Protein AF-A0A8J4W999-F1 (afdb_monomer_lite)

InterPro domains:
  IPR012479 SAP30-binding protein [PF07818] (8-101)
  IPR012479 SAP30-binding protein [PTHR13464] (14-100)

Foldseek 3Di:
DCPPQLDPDPPPDDPDDVVVVVVVVVVVVVCVVVVDDPVVVQCVDPLSVPPCNVVVVCVVVVPDPQDDSDDVVVPPSPPDDPCPDPVNVVVVVVVVVVVVD

pLDDT: mean 84.22, std 10.52, range [52.94, 95.19]

Sequence (101 aa):
MLQNAGIPTAVASLETDNEIQERIARFLRVQRERGQDFQTTLQDKKEVRNPYILEKVVDYFHIDELQSNFSQNVFDPHGLPLHEYSDALALEQKKLEDKQQ

Structure (mmCIF, N/CA/C/O backbone):
data_AF-A0A8J4W999-F1
#
_entry.id   AF-A0A8J4W999-F1
#
loop_
_atom_site.group_PDB
_atom_site.id
_atom_site.type_symbol
_atom_site.label_atom_id
_atom_site.label_alt_id
_atom_site.label_comp_id
_atom_site.label_asym_id
_atom_site.label_entity_id
_atom_site.label_seq_id
_atom_site.pdbx_PDB_ins_code
_atom_site.Cartn_x
_atom_site.Cartn_y
_atom_site.Cartn_z
_atom_site.occupancy
_atom_site.B_iso_or_equiv
_atom_site.auth_seq_id
_atom_site.auth_comp_id
_atom_site.auth_asym_id
_atom_site.auth_atom_id
_atom_site.pdbx_PDB_model_num
ATOM 1 N N . MET A 1 1 ? 13.125 7.218 20.843 1.00 52.94 1 MET A N 1
ATOM 2 C CA . MET A 1 1 ? 13.394 6.172 19.831 1.00 52.94 1 MET A CA 1
ATOM 3 C C . MET A 1 1 ? 12.682 6.413 18.490 1.00 52.94 1 MET A C 1
ATOM 5 O O . MET A 1 1 ? 13.227 5.984 17.491 1.00 52.94 1 MET A O 1
ATOM 9 N N . LEU A 1 2 ? 11.537 7.116 18.406 1.00 59.12 2 LEU A N 1
ATOM 10 C CA . LEU A 1 2 ? 10.802 7.305 17.130 1.00 59.12 2 LEU A CA 1
ATOM 11 C C . LEU A 1 2 ? 11.198 8.538 16.286 1.00 59.12 2 LEU A C 1
ATOM 13 O O . LEU A 1 2 ? 10.738 8.669 15.160 1.00 59.12 2 LEU A O 1
ATOM 17 N N . GLN A 1 3 ? 12.049 9.435 16.793 1.00 58.94 3 GLN A N 1
ATOM 18 C CA . GLN A 1 3 ? 12.352 10.725 16.143 1.00 58.94 3 GLN A CA 1
ATOM 19 C C . GLN A 1 3 ? 13.099 10.603 14.799 1.00 58.94 3 GLN A C 1
ATOM 21 O O . GLN A 1 3 ? 13.058 11.533 14.006 1.00 58.94 3 GLN A O 1
ATOM 26 N N . ASN A 1 4 ? 13.720 9.450 14.517 1.00 60.50 4 ASN A N 1
ATOM 27 C CA . ASN A 1 4 ? 14.494 9.211 13.292 1.00 60.50 4 ASN A CA 1
ATOM 28 C C . ASN A 1 4 ? 13.830 8.181 12.359 1.00 60.50 4 ASN A C 1
ATOM 30 O O . ASN A 1 4 ? 14.455 7.722 11.411 1.00 60.50 4 ASN A O 1
ATOM 34 N N . ALA A 1 5 ? 12.580 7.786 12.625 1.00 68.06 5 ALA A N 1
ATOM 35 C CA . ALA A 1 5 ? 11.891 6.736 11.868 1.00 68.06 5 ALA A CA 1
ATOM 36 C C . ALA A 1 5 ? 11.335 7.211 10.507 1.00 68.06 5 ALA A C 1
ATOM 38 O O . ALA A 1 5 ? 10.548 6.501 9.888 1.00 68.06 5 ALA A O 1
ATOM 39 N N . GLY A 1 6 ? 11.670 8.433 10.072 1.00 63.91 6 GLY A N 1
ATOM 40 C CA . GLY A 1 6 ? 11.125 9.037 8.852 1.00 63.91 6 GLY A CA 1
ATOM 41 C C . GLY A 1 6 ? 9.625 9.347 8.922 1.00 63.91 6 GLY A C 1
ATOM 42 O O . GLY A 1 6 ? 9.047 9.753 7.926 1.00 63.91 6 GLY A O 1
ATOM 43 N N . ILE A 1 7 ? 8.980 9.173 10.081 1.00 69.94 7 ILE A N 1
ATOM 44 C CA . ILE A 1 7 ? 7.581 9.555 10.281 1.00 69.94 7 ILE A CA 1
ATOM 45 C C . ILE A 1 7 ? 7.547 11.081 10.445 1.00 69.94 7 ILE A C 1
ATOM 47 O O . ILE A 1 7 ? 8.169 11.585 11.386 1.00 69.94 7 ILE A O 1
ATOM 51 N N . PRO A 1 8 ? 6.855 11.831 9.568 1.00 67.25 8 PRO A N 1
ATOM 52 C CA . PRO A 1 8 ? 6.750 13.274 9.723 1.00 67.25 8 PRO A CA 1
ATOM 53 C C . PRO A 1 8 ? 6.085 13.603 1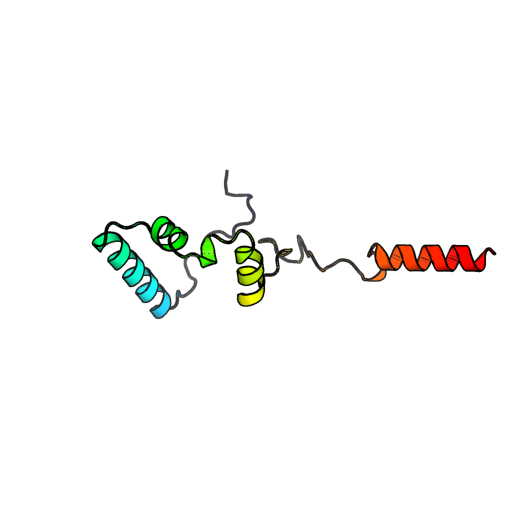1.064 1.00 67.25 8 PRO A C 1
ATOM 55 O O . PRO A 1 8 ? 5.109 12.962 11.463 1.00 67.25 8 PRO A O 1
ATOM 58 N N . THR A 1 9 ? 6.612 14.602 11.778 1.00 67.69 9 THR A N 1
ATOM 59 C CA . THR A 1 9 ? 5.960 15.120 12.987 1.00 67.69 9 THR A CA 1
ATOM 60 C C . THR A 1 9 ? 4.534 15.508 12.629 1.00 67.69 9 THR A C 1
ATOM 62 O O . THR A 1 9 ? 4.333 16.216 11.642 1.00 67.69 9 THR A O 1
ATOM 65 N N . ALA A 1 10 ? 3.560 15.041 13.417 1.00 66.06 10 ALA A N 1
ATOM 66 C CA . ALA A 1 10 ? 2.153 15.349 13.201 1.00 66.06 10 ALA A CA 1
ATOM 67 C C . ALA A 1 10 ? 1.986 16.865 13.031 1.00 66.06 10 ALA A C 1
ATOM 69 O O . ALA A 1 10 ? 2.184 17.641 13.968 1.00 66.06 10 ALA A O 1
ATOM 70 N N . VAL A 1 11 ? 1.691 17.289 11.806 1.00 64.50 11 VAL A N 1
ATOM 71 C CA . VAL A 1 11 ? 1.474 18.694 11.481 1.00 64.50 11 VAL A CA 1
ATOM 72 C C . VAL A 1 11 ? 0.186 19.121 12.173 1.00 64.50 11 VAL A C 1
ATOM 74 O O . VAL A 1 11 ? -0.902 18.689 11.809 1.00 64.50 11 VAL A O 1
ATOM 77 N N . ALA A 1 12 ? 0.310 19.959 13.200 1.00 59.41 12 ALA A N 1
ATOM 78 C CA . ALA A 1 12 ? -0.787 20.368 14.080 1.00 59.41 12 ALA A CA 1
ATOM 79 C C . ALA A 1 12 ? -1.934 21.137 13.380 1.00 59.41 12 ALA A C 1
ATOM 81 O O . ALA A 1 12 ? -2.882 21.545 14.039 1.00 59.41 12 ALA A O 1
ATOM 82 N N . SER A 1 13 ? -1.838 21.364 12.066 1.00 56.41 13 SER A N 1
ATOM 83 C CA . SER A 1 13 ? -2.650 22.322 11.312 1.00 56.41 13 SER A CA 1
ATOM 84 C C . SER A 1 13 ? -3.121 21.813 9.943 1.00 56.41 13 SER A C 1
ATOM 86 O O . SER A 1 13 ? -3.586 22.618 9.137 1.00 56.41 13 SER A O 1
ATOM 88 N N . LEU A 1 14 ? -3.017 20.516 9.630 1.00 59.41 14 LEU A N 1
ATOM 89 C CA . LEU A 1 14 ? -3.793 20.021 8.489 1.00 59.41 14 LEU A CA 1
ATOM 90 C C . LEU A 1 14 ? -5.268 20.116 8.872 1.00 59.41 14 LEU A C 1
ATOM 92 O O . LEU A 1 14 ? -5.686 19.491 9.850 1.00 59.41 14 LEU A O 1
ATOM 96 N N . GLU A 1 15 ? -6.027 20.926 8.128 1.00 62.78 15 GLU A N 1
ATOM 97 C CA . GLU A 1 15 ? -7.483 20.942 8.211 1.00 62.78 15 GLU A CA 1
ATOM 98 C C . GLU A 1 15 ? -7.955 19.508 7.997 1.00 62.78 15 GLU A C 1
ATOM 100 O O . GLU A 1 15 ? -7.867 18.935 6.911 1.00 62.78 15 GLU A O 1
ATOM 105 N N . THR A 1 16 ? -8.337 18.877 9.097 1.00 63.69 16 THR A N 1
ATOM 106 C CA . THR A 1 16 ? -8.836 17.518 9.080 1.00 63.69 16 THR A CA 1
ATOM 107 C C . THR A 1 16 ? -10.272 17.615 8.617 1.00 63.69 16 THR A C 1
ATOM 109 O O . THR A 1 16 ? -11.066 18.339 9.212 1.00 63.69 16 THR A O 1
ATOM 112 N N . ASP A 1 17 ? -10.588 16.915 7.532 1.00 81.38 17 ASP A N 1
ATOM 113 C CA . ASP A 1 17 ? -11.946 16.846 7.014 1.00 81.38 17 ASP A CA 1
ATOM 114 C C . ASP A 1 17 ? -12.898 16.448 8.153 1.00 81.38 17 ASP A C 1
ATOM 116 O O . ASP A 1 17 ? -12.782 15.360 8.736 1.00 81.38 17 ASP A O 1
ATOM 120 N N . ASN A 1 18 ? -13.800 17.369 8.501 1.00 86.00 18 ASN A N 1
ATOM 121 C CA . ASN A 1 18 ? -14.741 17.197 9.601 1.00 86.00 18 ASN A CA 1
ATOM 122 C C . ASN A 1 18 ? -15.585 15.933 9.403 1.00 86.00 18 ASN A C 1
ATOM 124 O O . ASN A 1 18 ? -15.884 15.244 10.378 1.00 86.00 18 ASN A O 1
ATOM 128 N N . GLU A 1 19 ? -15.896 15.567 8.155 1.00 90.06 19 GLU A N 1
ATOM 129 C CA . GLU A 1 19 ? -16.649 14.350 7.860 1.00 90.06 19 GLU A CA 1
ATOM 130 C C . GLU A 1 19 ? -15.866 13.099 8.282 1.00 90.06 19 GLU A C 1
ATOM 132 O O . GLU A 1 19 ? -16.405 12.198 8.933 1.00 90.06 19 GLU A O 1
ATOM 137 N N . ILE A 1 20 ? -14.569 13.050 7.970 1.00 87.69 20 ILE A N 1
ATOM 138 C CA . ILE A 1 20 ? -13.695 11.930 8.335 1.00 87.69 20 ILE A CA 1
ATOM 139 C C . ILE A 1 20 ? -13.574 11.830 9.857 1.00 87.69 20 ILE A C 1
ATOM 141 O O . ILE A 1 20 ? -13.693 10.731 10.410 1.00 87.69 20 ILE A O 1
ATOM 145 N N . GLN A 1 21 ? -13.387 12.962 10.541 1.00 88.31 21 GLN A N 1
ATOM 146 C CA . GLN A 1 21 ? -13.294 13.003 12.002 1.00 88.31 21 GLN A CA 1
ATOM 147 C C . GLN A 1 21 ? -14.577 12.494 12.666 1.00 88.31 21 GLN A C 1
ATOM 149 O O . GLN A 1 21 ? -14.518 11.640 13.555 1.00 88.31 21 GLN A O 1
ATOM 154 N N . GLU A 1 22 ? -15.745 12.932 12.194 1.00 92.81 22 GLU A N 1
ATOM 155 C CA . GLU A 1 22 ? -17.031 12.443 12.693 1.00 92.81 22 GLU A CA 1
ATOM 156 C C . GLU A 1 22 ? -17.219 10.944 12.442 1.00 92.81 22 GLU A C 1
ATOM 158 O O . GLU A 1 22 ? -17.728 10.218 13.307 1.00 92.81 22 GLU A O 1
ATOM 163 N N . ARG A 1 23 ? -16.785 10.447 11.280 1.00 92.12 23 ARG A N 1
ATOM 164 C CA . ARG A 1 23 ? -16.886 9.026 10.925 1.00 92.12 23 ARG A CA 1
ATOM 165 C C . ARG A 1 23 ? -16.016 8.158 11.831 1.00 92.12 23 ARG A C 1
ATOM 167 O O . ARG A 1 23 ? -16.485 7.126 12.317 1.00 92.12 23 ARG A O 1
ATOM 174 N N . ILE A 1 24 ? -14.790 8.600 12.113 1.00 90.88 24 ILE A N 1
ATOM 175 C CA . ILE A 1 24 ? -13.875 7.939 13.054 1.00 90.88 24 ILE A CA 1
ATOM 176 C C . ILE A 1 24 ? -14.457 7.975 14.470 1.00 90.88 24 ILE A C 1
ATOM 178 O O . ILE A 1 24 ? -14.531 6.937 15.131 1.00 90.88 24 ILE A O 1
ATOM 182 N N . ALA A 1 25 ? -14.934 9.135 14.928 1.00 91.62 25 ALA A N 1
ATOM 183 C CA . ALA A 1 25 ? -15.527 9.281 16.255 1.00 91.62 25 ALA A CA 1
ATOM 184 C C . ALA A 1 25 ? -16.742 8.356 16.444 1.00 91.62 25 ALA A C 1
ATOM 186 O O . ALA A 1 25 ? -16.865 7.684 17.474 1.00 91.62 25 ALA A O 1
ATOM 187 N N . ARG A 1 26 ? -17.609 8.261 15.427 1.00 91.88 26 ARG A N 1
ATOM 188 C CA . ARG A 1 26 ? -18.761 7.350 15.411 1.00 91.88 26 ARG A CA 1
ATOM 189 C C . ARG A 1 26 ? -18.326 5.891 15.489 1.00 91.88 26 ARG A C 1
ATOM 191 O O . ARG A 1 26 ? -18.869 5.145 16.301 1.00 91.88 26 ARG A O 1
ATOM 198 N N . PHE A 1 27 ? -17.339 5.494 14.688 1.00 89.38 27 PHE A N 1
ATOM 199 C CA . PHE A 1 27 ? -16.791 4.139 14.707 1.00 89.38 27 PHE A CA 1
ATOM 200 C C . PHE A 1 27 ? -16.245 3.772 16.097 1.00 89.38 27 PHE A C 1
ATOM 202 O O . PHE A 1 27 ? -16.658 2.769 16.677 1.00 89.38 27 PHE A O 1
ATOM 209 N N . LEU A 1 28 ? -15.407 4.629 16.687 1.00 89.69 28 LEU A N 1
ATOM 210 C CA . LEU A 1 28 ? -14.829 4.406 18.018 1.00 89.69 28 LEU A CA 1
ATOM 211 C C . LEU A 1 28 ? -15.883 4.348 19.129 1.00 89.69 28 LEU A C 1
ATOM 213 O O . LEU A 1 28 ? -15.722 3.620 20.110 1.00 89.69 28 LEU A O 1
ATOM 217 N N . ARG A 1 29 ? -16.965 5.123 19.008 1.00 90.81 29 ARG A N 1
ATOM 218 C CA . ARG A 1 29 ? -18.091 5.063 19.944 1.00 90.81 29 ARG A CA 1
ATOM 219 C C . ARG A 1 29 ? -18.791 3.704 19.884 1.00 90.81 29 ARG A C 1
ATOM 221 O O . ARG A 1 29 ? -18.941 3.071 20.923 1.00 90.81 29 ARG A O 1
ATOM 228 N N . VAL A 1 30 ? -19.148 3.237 18.687 1.00 88.00 30 VAL A N 1
ATOM 229 C CA . VAL A 1 30 ? -19.824 1.942 18.497 1.00 88.00 30 VAL A CA 1
ATOM 230 C C . VAL A 1 30 ? -18.958 0.782 18.991 1.00 88.00 30 VAL A C 1
ATOM 232 O O . VAL A 1 30 ? -19.469 -0.118 19.654 1.00 88.00 30 VAL A O 1
ATOM 235 N N . GLN A 1 31 ? -17.648 0.818 18.727 1.00 86.81 31 GLN A N 1
ATOM 236 C CA . GLN A 1 31 ? -16.716 -0.201 19.220 1.00 86.81 31 GLN A CA 1
ATOM 237 C C . GLN A 1 31 ? -16.695 -0.260 20.756 1.00 86.81 31 GLN A C 1
ATOM 239 O O . GLN A 1 31 ? -16.786 -1.344 21.332 1.00 86.81 31 GLN A O 1
ATOM 244 N N . ARG A 1 32 ? -16.652 0.902 21.427 1.00 86.75 32 ARG A N 1
ATOM 245 C CA . ARG A 1 32 ? -16.705 0.976 22.897 1.00 86.75 32 ARG A CA 1
ATOM 246 C C . ARG A 1 32 ? -18.026 0.460 23.464 1.00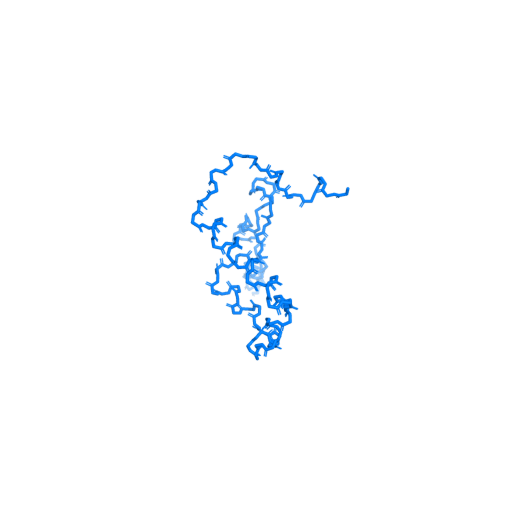 86.75 32 ARG A C 1
ATOM 248 O O . ARG A 1 32 ? -18.005 -0.277 24.441 1.00 86.75 32 ARG A O 1
ATOM 255 N N . GLU A 1 33 ? -19.153 0.818 22.853 1.00 88.75 33 GLU A N 1
ATOM 256 C CA . GLU A 1 33 ? -20.486 0.388 23.301 1.00 88.75 33 GLU A CA 1
ATOM 257 C C . GLU A 1 33 ? -20.706 -1.125 23.132 1.00 88.75 33 GLU A C 1
ATOM 259 O O . GLU A 1 33 ? -21.355 -1.748 23.968 1.00 88.75 33 GLU A O 1
ATOM 264 N N . ARG A 1 34 ? -20.149 -1.734 22.077 1.00 83.38 34 ARG A N 1
ATOM 265 C CA . ARG A 1 34 ? -20.261 -3.181 21.817 1.00 83.38 34 ARG A CA 1
ATOM 266 C C . ARG A 1 34 ? -19.302 -4.036 22.643 1.00 83.38 34 ARG A C 1
ATOM 268 O O . ARG A 1 34 ? -19.491 -5.247 22.705 1.00 83.38 34 ARG A O 1
ATOM 275 N N . GLY A 1 35 ? -18.262 -3.440 23.230 1.00 81.38 35 GLY A N 1
ATOM 276 C CA . GLY A 1 35 ? -17.226 -4.167 23.970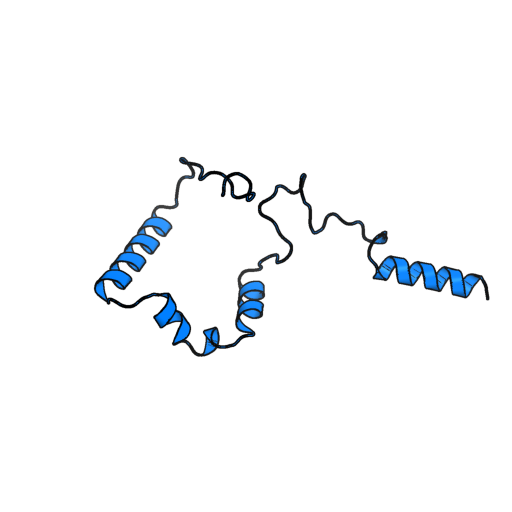 1.00 81.38 35 GLY A CA 1
ATOM 277 C C . GLY A 1 35 ? -16.417 -5.154 23.115 1.00 81.38 35 GLY A C 1
ATOM 278 O O . GLY A 1 35 ? -15.732 -6.012 23.665 1.00 81.38 35 GLY A O 1
ATOM 279 N N . GLN A 1 36 ? -16.500 -5.058 21.784 1.00 75.88 36 GLN A N 1
ATOM 280 C CA . GLN A 1 36 ? -15.760 -5.898 20.844 1.00 75.88 36 GLN A CA 1
ATOM 281 C C . GLN A 1 36 ? -14.597 -5.117 20.242 1.00 75.88 36 GLN A C 1
ATOM 283 O O . GLN A 1 36 ? -14.766 -3.995 19.761 1.00 75.88 36 GLN A O 1
ATOM 288 N N . ASP A 1 37 ? -13.423 -5.743 20.223 1.00 83.00 37 ASP A N 1
ATOM 289 C CA . ASP A 1 37 ? -12.261 -5.187 19.549 1.00 83.00 37 ASP A CA 1
ATOM 290 C C . ASP A 1 37 ? -12.424 -5.273 18.022 1.00 83.00 37 ASP A C 1
ATOM 292 O O . ASP A 1 37 ? -12.995 -6.225 17.468 1.00 83.00 37 ASP A O 1
ATOM 296 N N . PHE A 1 38 ? -11.928 -4.250 17.327 1.00 84.25 38 PHE A N 1
ATOM 297 C CA . PHE A 1 38 ? -11.967 -4.206 15.868 1.00 84.25 38 PHE A CA 1
ATOM 298 C C . PHE A 1 38 ? -11.154 -5.356 15.282 1.00 84.25 38 PHE A C 1
ATOM 300 O O . PHE A 1 38 ? -11.596 -5.986 14.323 1.00 84.25 38 PHE A O 1
ATOM 307 N N . GLN A 1 39 ? -10.020 -5.675 15.910 1.00 84.25 39 GLN A N 1
ATOM 308 C CA . GLN A 1 39 ? -9.155 -6.767 15.488 1.00 84.25 39 GLN A CA 1
ATOM 309 C C . GLN A 1 39 ? -9.892 -8.109 15.484 1.00 84.25 39 GLN A C 1
ATOM 311 O O . GLN A 1 39 ? -9.822 -8.840 14.499 1.00 84.25 39 GLN A O 1
ATOM 316 N N . THR A 1 40 ? -10.654 -8.410 16.537 1.00 85.94 40 THR A N 1
ATOM 317 C CA . THR A 1 40 ? -11.449 -9.645 16.622 1.00 85.94 40 THR A CA 1
ATOM 318 C C . THR A 1 40 ? -12.490 -9.703 15.508 1.00 85.94 40 THR A C 1
ATOM 320 O O . THR A 1 40 ? -12.568 -10.680 14.768 1.00 85.94 40 THR A O 1
ATOM 323 N N . THR A 1 41 ? -13.225 -8.606 15.315 1.00 85.88 41 THR A N 1
ATOM 324 C CA . THR A 1 41 ? -14.254 -8.505 14.267 1.00 85.88 41 THR A CA 1
ATOM 325 C C . THR A 1 41 ? -13.657 -8.671 12.866 1.00 85.88 41 THR A C 1
ATOM 327 O O . THR A 1 41 ? -14.284 -9.227 11.962 1.00 85.88 41 THR A O 1
ATOM 330 N N . LEU A 1 42 ? -12.438 -8.170 12.665 1.00 86.69 42 LEU A N 1
ATOM 331 C CA . LEU A 1 42 ? -11.708 -8.287 11.413 1.00 86.69 42 LEU A CA 1
ATOM 332 C C . LEU A 1 42 ? -11.254 -9.733 11.168 1.00 86.69 42 LEU A C 1
ATOM 334 O O . LEU A 1 42 ? -11.422 -10.234 10.060 1.00 86.69 42 LEU A O 1
ATOM 338 N N . GLN A 1 43 ? -10.750 -10.417 12.198 1.00 85.00 43 GLN A N 1
ATOM 339 C CA . GLN A 1 43 ? -10.313 -11.815 12.125 1.00 85.00 43 GLN A CA 1
ATOM 340 C C . GLN A 1 43 ? -11.465 -12.808 11.920 1.00 85.00 43 GLN A C 1
ATOM 342 O O . GLN A 1 43 ? -11.270 -13.854 11.300 1.00 85.00 43 GLN A O 1
ATOM 347 N N . ASP A 1 44 ? -12.679 -12.493 12.374 1.00 87.38 44 ASP A N 1
ATOM 348 C CA . ASP A 1 44 ? -13.847 -13.349 12.135 1.00 87.38 44 ASP A CA 1
ATOM 349 C C . ASP A 1 44 ? -14.178 -13.463 10.634 1.00 87.38 44 ASP A C 1
ATOM 351 O O . ASP A 1 44 ? -14.606 -14.523 10.145 1.00 87.38 44 ASP A O 1
ATOM 355 N N . LYS A 1 45 ? -13.900 -12.404 9.859 1.00 88.94 45 LYS A N 1
ATOM 356 C CA . LYS A 1 45 ? -14.108 -12.386 8.408 1.00 88.94 45 LYS A CA 1
ATOM 357 C C . LYS A 1 45 ? -13.185 -13.393 7.727 1.00 88.94 45 LYS A C 1
ATOM 359 O O . LYS A 1 45 ? -11.961 -13.292 7.769 1.00 88.94 45 LYS A O 1
ATOM 364 N N . LYS A 1 46 ? -13.786 -14.362 7.033 1.00 87.38 46 LYS A N 1
ATOM 365 C CA . LYS A 1 46 ? -13.064 -15.428 6.318 1.00 87.38 46 LYS A CA 1
ATOM 366 C C . LYS A 1 46 ? -12.054 -14.880 5.302 1.00 87.38 46 LYS A C 1
ATOM 368 O O . LYS A 1 46 ? -10.979 -15.447 5.157 1.00 87.38 46 LYS A O 1
ATOM 373 N N . GLU A 1 47 ? -12.396 -13.785 4.632 1.00 84.38 47 GLU A N 1
ATOM 374 C CA . GLU A 1 47 ? -11.552 -13.132 3.624 1.00 84.38 47 GLU A CA 1
ATOM 375 C C . GLU A 1 47 ? -10.251 -12.595 4.224 1.00 84.38 47 GLU A C 1
ATOM 377 O O . GLU A 1 47 ? -9.201 -12.718 3.608 1.00 84.38 47 GLU A O 1
ATOM 382 N N . VAL A 1 48 ? -10.301 -12.073 5.454 1.00 84.81 48 VAL A N 1
ATOM 383 C CA . VAL A 1 48 ? -9.135 -11.481 6.127 1.00 84.81 48 VAL A CA 1
ATOM 384 C C . VAL A 1 48 ? -8.249 -12.539 6.790 1.00 84.81 48 VAL A C 1
ATOM 386 O O . VAL A 1 48 ? -7.078 -12.296 7.056 1.00 84.81 48 VAL A O 1
ATOM 389 N N . ARG A 1 49 ? -8.772 -13.753 6.997 1.00 85.69 49 ARG A N 1
ATOM 390 C CA . ARG A 1 49 ? -7.973 -14.919 7.413 1.00 85.69 49 ARG A CA 1
ATOM 391 C C . ARG A 1 49 ? -7.172 -15.549 6.275 1.00 85.69 49 ARG A C 1
ATOM 393 O O . ARG A 1 49 ? -6.386 -16.458 6.531 1.00 85.69 49 ARG A O 1
ATOM 400 N N . ASN A 1 50 ? -7.378 -15.116 5.032 1.00 87.06 50 ASN A N 1
ATOM 401 C CA . ASN A 1 50 ? -6.580 -15.578 3.906 1.00 87.06 50 ASN A CA 1
ATOM 402 C C . ASN A 1 50 ? -5.182 -14.937 3.975 1.00 87.06 50 ASN A C 1
ATOM 404 O O . ASN A 1 50 ? -5.107 -13.713 3.899 1.00 87.06 50 ASN A O 1
ATOM 408 N N . PRO A 1 51 ? -4.076 -15.702 4.054 1.00 83.94 51 PRO A N 1
ATOM 409 C CA . PRO A 1 51 ? -2.729 -15.124 4.041 1.00 83.94 51 PRO A CA 1
ATOM 410 C C . PRO A 1 51 ? -2.438 -14.289 2.779 1.00 83.94 51 PRO A C 1
ATOM 412 O O . PRO A 1 51 ? -1.621 -13.378 2.834 1.00 83.94 51 PRO A O 1
ATOM 415 N N . TYR A 1 52 ? -3.153 -14.535 1.675 1.00 86.88 52 TYR A N 1
ATOM 416 C CA . TYR A 1 52 ? -3.045 -13.770 0.427 1.00 86.88 52 TYR A CA 1
ATOM 417 C C . TYR A 1 52 ? -3.949 -12.524 0.367 1.00 86.88 52 TYR A C 1
ATOM 419 O O . TYR A 1 52 ? -4.050 -11.883 -0.675 1.00 86.88 52 TYR A O 1
ATOM 427 N N . ILE A 1 53 ? -4.641 -12.152 1.453 1.00 90.25 53 ILE A N 1
ATOM 428 C CA . ILE A 1 53 ? -5.484 -10.944 1.461 1.00 90.25 53 ILE A CA 1
ATOM 429 C C . ILE A 1 53 ? -4.666 -9.666 1.265 1.00 90.25 53 ILE A C 1
ATOM 431 O O . ILE A 1 53 ? -5.168 -8.715 0.675 1.00 90.25 53 ILE A O 1
ATOM 435 N N . LEU A 1 54 ? -3.416 -9.645 1.739 1.00 88.19 54 LEU A N 1
ATOM 436 C CA . LEU A 1 54 ? -2.556 -8.463 1.663 1.00 88.19 54 LEU A CA 1
ATOM 437 C C . LEU A 1 54 ? -2.287 -8.052 0.214 1.00 88.19 54 LEU A C 1
ATOM 439 O O . LEU A 1 54 ? -2.408 -6.875 -0.091 1.00 88.19 54 LEU A O 1
ATOM 443 N N . GL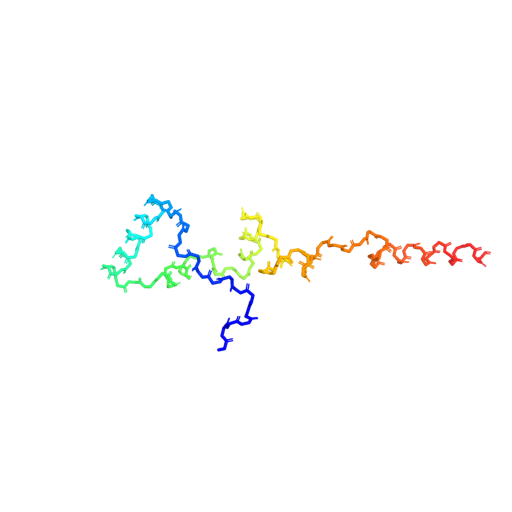U A 1 55 ? -2.058 -9.013 -0.681 1.00 90.56 55 GLU A N 1
ATOM 444 C CA . GLU A 1 55 ? -1.898 -8.767 -2.121 1.00 90.56 55 GLU A CA 1
ATOM 445 C C . GLU A 1 55 ? -3.139 -8.063 -2.699 1.00 90.56 55 GLU A C 1
ATOM 447 O O . GLU A 1 55 ? -3.041 -7.052 -3.383 1.00 90.56 55 GLU A O 1
ATOM 452 N N . LYS A 1 56 ? -4.342 -8.508 -2.309 1.00 90.44 56 LYS A N 1
ATOM 453 C CA . LYS A 1 56 ? -5.598 -7.859 -2.723 1.00 90.44 56 LYS A CA 1
ATOM 454 C C . LYS A 1 56 ? -5.786 -6.469 -2.136 1.00 90.44 56 LYS A C 1
ATOM 456 O O . LYS A 1 56 ? -6.403 -5.626 -2.779 1.00 90.44 56 LYS A O 1
ATOM 461 N N . VAL A 1 57 ? -5.306 -6.232 -0.920 1.00 90.12 57 VAL A N 1
ATOM 462 C CA . VAL A 1 57 ? -5.345 -4.910 -0.285 1.00 90.12 57 VAL A CA 1
ATOM 463 C C . VAL A 1 57 ? -4.409 -3.955 -1.019 1.00 90.12 57 VAL A C 1
ATOM 465 O O . VAL A 1 57 ? -4.824 -2.845 -1.341 1.00 90.12 57 VAL A O 1
ATOM 468 N N . VAL A 1 58 ? -3.190 -4.398 -1.324 1.00 91.50 58 VAL A N 1
ATOM 469 C CA . VAL A 1 58 ? -2.207 -3.635 -2.100 1.00 91.50 58 VAL A CA 1
ATOM 470 C C . VAL A 1 58 ? -2.781 -3.263 -3.463 1.00 91.50 58 VAL A C 1
ATOM 472 O O . VAL A 1 58 ? -2.847 -2.075 -3.778 1.00 91.50 58 VAL A O 1
ATOM 475 N N . ASP A 1 59 ? -3.309 -4.245 -4.199 1.00 91.69 59 ASP A N 1
ATOM 476 C CA . ASP A 1 59 ? -3.947 -4.033 -5.501 1.00 91.69 59 ASP A CA 1
ATOM 477 C C . ASP A 1 59 ? -5.121 -3.045 -5.413 1.00 91.69 59 ASP A C 1
ATOM 479 O O . ASP A 1 59 ? -5.221 -2.097 -6.188 1.00 91.69 59 ASP A O 1
ATOM 483 N N . TYR A 1 60 ? -6.035 -3.253 -4.458 1.00 91.88 60 TYR A N 1
ATOM 484 C CA . TYR A 1 60 ? -7.268 -2.470 -4.351 1.00 91.88 60 TYR A CA 1
ATOM 485 C C . TYR A 1 60 ? -7.007 -1.006 -3.981 1.00 91.88 60 TYR A C 1
ATOM 487 O O . TYR A 1 60 ? -7.639 -0.096 -4.524 1.00 91.88 60 TYR A O 1
ATOM 495 N N . PHE A 1 61 ? -6.080 -0.767 -3.052 1.00 92.62 61 PHE A N 1
ATOM 496 C CA . PHE A 1 61 ? -5.716 0.580 -2.612 1.00 92.62 61 PHE A CA 1
ATOM 497 C C . PHE A 1 61 ? -4.596 1.206 -3.447 1.00 92.62 61 PHE A C 1
ATOM 499 O O . PHE A 1 61 ? -4.249 2.356 -3.187 1.00 92.62 61 PHE A O 1
ATOM 506 N N . HIS A 1 62 ? -4.085 0.495 -4.458 1.00 92.06 62 HIS A N 1
ATOM 507 C CA . HIS A 1 62 ? -2.971 0.927 -5.303 1.00 92.06 62 HIS A CA 1
ATOM 508 C C . HIS A 1 62 ? -1.760 1.355 -4.460 1.00 92.06 62 HIS A C 1
ATOM 510 O O . HIS A 1 62 ? -1.189 2.428 -4.657 1.00 92.06 62 HIS A O 1
ATOM 516 N N . ILE A 1 63 ? -1.422 0.536 -3.461 1.00 90.75 63 ILE A N 1
ATOM 517 C CA . ILE A 1 63 ? -0.309 0.811 -2.552 1.00 90.75 63 ILE A CA 1
ATOM 518 C C . ILE A 1 63 ? 0.994 0.530 -3.297 1.00 90.75 63 ILE A C 1
ATOM 520 O O . ILE A 1 63 ? 1.195 -0.573 -3.797 1.00 90.75 63 ILE A O 1
ATOM 524 N N . ASP A 1 64 ? 1.892 1.512 -3.336 1.00 90.94 64 ASP A N 1
ATOM 525 C CA . ASP A 1 64 ? 3.264 1.286 -3.781 1.00 90.94 64 ASP A CA 1
ATOM 526 C C . ASP A 1 64 ? 4.058 0.626 -2.646 1.00 90.94 64 ASP A C 1
ATOM 528 O O . ASP A 1 64 ? 4.393 1.255 -1.641 1.00 90.94 64 ASP A O 1
ATOM 532 N N . GLU A 1 65 ? 4.331 -0.668 -2.799 1.00 90.06 65 GLU A N 1
ATOM 533 C CA . GLU A 1 65 ? 5.027 -1.483 -1.798 1.00 90.06 65 GLU A CA 1
ATOM 534 C C . GLU A 1 65 ? 6.494 -1.085 -1.605 1.00 90.06 65 GLU A C 1
ATOM 536 O O . GLU A 1 65 ? 7.086 -1.396 -0.570 1.00 90.06 65 GLU A O 1
ATOM 541 N N . LEU A 1 66 ? 7.089 -0.400 -2.584 1.00 89.25 66 LEU A N 1
ATOM 542 C CA . LEU A 1 66 ? 8.477 0.054 -2.524 1.00 89.25 66 LEU A CA 1
ATOM 543 C C . LEU A 1 66 ? 8.593 1.475 -1.960 1.00 89.25 66 LEU A C 1
ATOM 545 O O . LEU A 1 66 ? 9.697 1.935 -1.656 1.00 89.25 66 LEU A O 1
ATOM 549 N N . GLN A 1 67 ? 7.468 2.176 -1.802 1.00 87.00 67 GLN A N 1
ATOM 550 C CA . GLN A 1 67 ? 7.443 3.535 -1.288 1.00 87.00 67 GLN A CA 1
ATOM 551 C C . GLN A 1 67 ? 7.931 3.600 0.165 1.00 87.00 67 GLN A C 1
ATOM 553 O O . GLN A 1 67 ? 7.689 2.724 0.994 1.00 87.00 67 GLN A O 1
ATOM 558 N N . SER A 1 68 ? 8.595 4.707 0.496 1.00 85.06 68 SER A N 1
ATOM 559 C CA . SER A 1 68 ? 9.007 5.024 1.861 1.00 85.06 68 SER A CA 1
ATOM 560 C C . SER A 1 68 ? 8.371 6.326 2.355 1.00 85.06 68 SER A C 1
ATOM 562 O O . SER A 1 68 ? 7.844 7.116 1.572 1.00 85.06 68 SER A O 1
ATOM 564 N N . ASN A 1 69 ? 8.470 6.585 3.662 1.00 86.00 69 ASN A N 1
ATOM 565 C CA . ASN A 1 69 ? 8.095 7.883 4.237 1.00 86.00 69 ASN A CA 1
ATOM 566 C C . ASN A 1 69 ? 9.142 8.984 3.976 1.00 86.00 69 ASN A C 1
ATOM 568 O O . ASN A 1 69 ? 8.929 10.135 4.357 1.00 86.00 69 ASN A O 1
ATOM 572 N N . PHE A 1 70 ? 10.286 8.653 3.367 1.00 83.38 70 PHE A N 1
ATOM 573 C CA . PHE A 1 70 ? 11.280 9.644 2.977 1.00 83.38 70 PHE A CA 1
ATOM 574 C C . PHE A 1 70 ? 10.849 10.365 1.701 1.00 83.38 70 PHE A C 1
ATOM 576 O O . PHE A 1 70 ? 10.152 9.821 0.847 1.00 83.38 70 PHE A O 1
ATOM 583 N N . SER A 1 71 ? 11.290 11.611 1.560 1.00 83.50 71 SER A N 1
ATOM 584 C CA . SER A 1 71 ? 11.132 12.350 0.314 1.00 83.50 71 SER A CA 1
ATOM 585 C C . SER A 1 71 ? 11.962 11.706 -0.803 1.00 83.50 71 SER A C 1
ATOM 587 O O . SER A 1 71 ? 13.038 11.165 -0.552 1.00 83.50 71 SER A O 1
ATOM 589 N N . GLN A 1 72 ? 11.494 11.811 -2.048 1.00 85.50 72 GLN A N 1
ATOM 590 C CA . GLN A 1 72 ? 12.137 11.182 -3.215 1.00 85.50 72 GLN A CA 1
ATOM 591 C C . GLN A 1 72 ? 13.594 11.622 -3.429 1.00 85.50 72 GLN A C 1
ATOM 593 O O . GLN A 1 72 ? 14.414 10.859 -3.917 1.00 85.50 72 GLN A O 1
ATOM 598 N N . ASN A 1 73 ? 13.956 12.838 -3.011 1.00 87.75 73 ASN A N 1
ATOM 599 C CA . ASN A 1 73 ? 15.348 13.301 -3.046 1.00 87.75 73 ASN A CA 1
ATOM 600 C C . ASN A 1 73 ? 16.276 12.559 -2.062 1.00 87.75 73 ASN A C 1
ATOM 602 O O . ASN A 1 73 ? 17.491 12.632 -2.215 1.00 87.75 73 ASN A O 1
ATOM 606 N N . VAL A 1 74 ? 15.722 11.910 -1.035 1.00 87.38 74 VAL A N 1
ATOM 607 C CA . VAL A 1 74 ? 16.454 11.091 -0.059 1.00 87.38 74 VAL A CA 1
ATOM 608 C C . VAL A 1 74 ? 16.410 9.624 -0.469 1.00 87.38 74 VAL A C 1
ATOM 610 O O . VAL A 1 74 ? 17.426 8.939 -0.391 1.00 87.38 74 VAL A O 1
ATOM 613 N N . PHE A 1 75 ? 15.244 9.145 -0.897 1.00 87.31 75 PHE A N 1
ATOM 614 C CA . PHE A 1 75 ? 15.058 7.779 -1.359 1.00 87.31 75 PHE A CA 1
ATOM 615 C C . PHE A 1 75 ? 13.971 7.736 -2.432 1.00 87.31 75 PHE A C 1
ATOM 617 O O . PHE A 1 75 ? 12.796 7.956 -2.135 1.00 87.31 75 PHE A O 1
ATOM 624 N N . ASP A 1 76 ? 14.378 7.433 -3.662 1.00 89.25 76 ASP A N 1
ATOM 625 C CA . ASP A 1 76 ? 13.470 7.149 -4.767 1.00 89.25 76 ASP A CA 1
ATOM 626 C C . ASP A 1 76 ? 13.547 5.653 -5.112 1.00 89.25 76 ASP A C 1
ATOM 628 O O . ASP A 1 76 ? 14.535 5.222 -5.717 1.00 89.25 76 ASP A O 1
ATOM 632 N N . PRO A 1 77 ? 12.541 4.845 -4.729 1.00 89.38 77 PRO A N 1
ATOM 633 C CA . PRO A 1 77 ? 12.532 3.416 -5.036 1.00 89.38 77 PRO A CA 1
ATOM 634 C C . PRO A 1 77 ? 12.482 3.119 -6.539 1.00 89.38 77 PRO A C 1
ATOM 636 O O . PRO A 1 77 ? 12.903 2.042 -6.953 1.00 89.38 77 PRO A O 1
ATOM 639 N N . HIS A 1 78 ? 12.012 4.069 -7.352 1.00 88.75 78 HIS A N 1
ATOM 640 C CA . HIS A 1 78 ? 11.881 3.930 -8.806 1.00 88.75 78 HIS A CA 1
ATOM 641 C C . HIS A 1 78 ? 12.899 4.789 -9.566 1.00 88.75 78 HIS A C 1
ATOM 643 O O . HIS A 1 78 ? 12.822 4.914 -10.788 1.00 88.75 78 HIS A O 1
ATOM 649 N N . GLY A 1 79 ? 13.873 5.366 -8.858 1.00 87.88 79 GLY A N 1
ATOM 650 C CA . GLY A 1 79 ? 14.864 6.275 -9.432 1.00 87.88 79 GLY A CA 1
ATOM 651 C C . GLY A 1 79 ? 15.956 5.580 -10.249 1.00 87.88 79 GLY A C 1
ATOM 652 O O . GLY A 1 79 ? 16.758 6.258 -10.893 1.00 87.88 79 GLY A O 1
ATOM 653 N N . LEU A 1 80 ? 16.012 4.242 -10.227 1.00 88.56 80 LEU A N 1
ATOM 654 C CA . LEU A 1 80 ? 17.019 3.477 -10.957 1.00 88.56 80 LEU A CA 1
ATOM 655 C C . LEU A 1 80 ? 16.782 3.590 -12.477 1.00 88.56 80 LEU A C 1
ATOM 657 O O . LEU A 1 80 ? 15.688 3.265 -12.951 1.00 88.56 80 LEU A O 1
ATOM 661 N N . PRO A 1 81 ? 17.785 4.006 -13.271 1.00 89.94 81 PRO A N 1
ATOM 662 C CA . PRO A 1 81 ? 17.673 4.052 -14.725 1.00 89.94 81 PRO A CA 1
ATOM 663 C C . PRO A 1 81 ? 17.486 2.665 -15.353 1.00 89.94 81 PRO A C 1
ATOM 665 O O . PRO A 1 81 ? 18.094 1.691 -14.920 1.00 89.94 81 PRO A O 1
ATOM 668 N N . LEU A 1 82 ? 16.734 2.584 -16.460 1.00 87.06 82 LEU A N 1
ATOM 669 C CA . LEU A 1 82 ? 16.395 1.309 -17.120 1.00 87.06 82 LEU A CA 1
ATOM 670 C C . LEU A 1 82 ? 17.616 0.436 -17.484 1.00 87.06 82 LEU A C 1
ATOM 672 O O . LEU A 1 82 ? 17.539 -0.787 -17.448 1.00 87.06 82 LEU A O 1
ATOM 676 N N . HIS A 1 83 ? 18.743 1.056 -17.833 1.00 87.44 83 HIS A N 1
ATOM 677 C CA . HIS A 1 83 ? 19.960 0.345 -18.232 1.00 87.44 83 HIS A CA 1
ATOM 678 C C . HIS A 1 83 ? 20.712 -0.302 -17.058 1.00 87.44 83 HIS A C 1
ATOM 680 O O . HIS A 1 83 ? 21.553 -1.167 -17.283 1.00 87.44 83 HIS A O 1
ATOM 686 N N . GLU A 1 84 ? 20.405 0.094 -15.822 1.00 89.25 84 GLU A N 1
ATOM 687 C CA . GLU A 1 84 ? 21.032 -0.443 -14.610 1.00 89.25 84 GLU A CA 1
ATOM 688 C C . GLU A 1 84 ? 20.254 -1.630 -14.024 1.00 89.25 84 GLU A C 1
ATOM 690 O O . GLU A 1 84 ? 20.731 -2.291 -13.102 1.00 89.25 84 GLU A O 1
ATOM 695 N N . TYR A 1 85 ? 19.072 -1.947 -14.568 1.00 90.25 85 TYR A N 1
ATOM 696 C CA . TYR A 1 85 ? 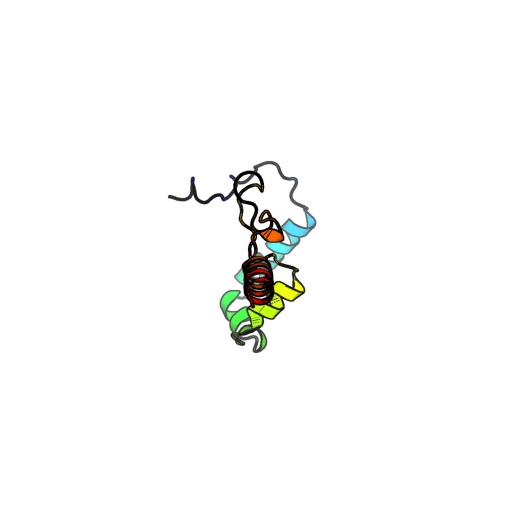18.324 -3.131 -14.153 1.00 90.25 85 TYR A CA 1
ATOM 697 C C . TYR A 1 85 ? 19.053 -4.404 -14.578 1.00 90.25 85 TYR A C 1
ATOM 699 O O . TYR A 1 85 ? 19.613 -4.492 -15.674 1.00 90.25 85 TYR A O 1
ATOM 707 N N . SER A 1 86 ? 18.972 -5.428 -13.727 1.00 91.31 86 SER A N 1
ATOM 708 C CA . SER A 1 86 ? 19.582 -6.742 -13.957 1.00 91.31 86 SER A CA 1
ATOM 709 C C . SER A 1 86 ? 19.253 -7.319 -15.331 1.00 91.31 86 SER A C 1
ATOM 711 O O . SER A 1 86 ? 20.127 -7.872 -15.993 1.00 91.31 86 SER A O 1
ATOM 713 N N . ASP A 1 87 ? 18.012 -7.144 -15.781 1.00 92.62 87 ASP A N 1
ATOM 714 C CA . ASP A 1 87 ? 17.530 -7.690 -17.048 1.00 92.62 87 ASP A CA 1
ATOM 715 C C . ASP A 1 87 ? 18.174 -6.986 -18.249 1.00 92.62 87 ASP A C 1
ATOM 717 O O . ASP A 1 87 ? 18.549 -7.632 -19.231 1.00 92.62 87 ASP A O 1
ATOM 721 N N . ALA A 1 88 ? 18.354 -5.664 -18.158 1.00 92.12 88 ALA A N 1
ATOM 722 C CA . ALA A 1 88 ? 19.033 -4.877 -19.180 1.00 92.12 88 ALA A CA 1
ATOM 723 C C . ALA A 1 88 ? 20.525 -5.237 -19.249 1.00 92.12 88 ALA A C 1
ATOM 725 O O . ALA A 1 88 ? 21.053 -5.461 -20.340 1.00 92.12 88 ALA A O 1
ATOM 726 N N . LEU A 1 89 ? 21.173 -5.384 -18.089 1.00 94.19 89 LEU A N 1
ATOM 727 C CA . LEU A 1 89 ? 22.571 -5.805 -17.987 1.00 94.19 89 LEU A CA 1
ATOM 728 C C . LEU A 1 89 ? 22.785 -7.210 -18.564 1.00 94.19 89 LEU A C 1
ATOM 730 O O . LEU A 1 89 ? 23.705 -7.418 -19.355 1.00 94.19 89 LEU A O 1
ATOM 734 N N . ALA A 1 90 ? 21.916 -8.166 -18.227 1.00 94.75 90 ALA A N 1
ATOM 735 C CA . ALA A 1 90 ? 21.980 -9.528 -18.753 1.00 94.75 90 ALA A CA 1
ATOM 736 C C . ALA A 1 90 ? 21.808 -9.560 -20.282 1.00 94.75 90 ALA A C 1
ATOM 738 O O . ALA A 1 90 ? 22.501 -10.303 -20.983 1.00 94.75 90 ALA A O 1
ATOM 739 N N . LEU A 1 91 ? 20.917 -8.722 -20.822 1.00 94.69 91 LEU A N 1
ATOM 740 C CA . LEU A 1 91 ? 20.716 -8.605 -22.263 1.00 94.69 91 LEU A CA 1
ATOM 741 C C . LEU A 1 91 ? 21.951 -8.039 -22.979 1.00 94.69 91 LEU A C 1
ATOM 743 O O . LEU A 1 91 ? 22.294 -8.509 -24.066 1.00 94.69 91 LEU A O 1
ATOM 747 N N . GLU A 1 92 ? 22.611 -7.030 -22.408 1.00 92.94 92 GLU A N 1
ATOM 748 C CA . GLU A 1 92 ? 23.851 -6.487 -22.971 1.00 92.94 92 GLU A CA 1
ATOM 749 C C . GLU A 1 92 ? 25.005 -7.490 -22.916 1.00 92.94 92 GLU A C 1
ATOM 751 O O . GLU A 1 92 ? 25.715 -7.644 -23.911 1.00 92.94 92 GLU A O 1
ATOM 756 N N . GLN A 1 93 ? 25.150 -8.217 -21.804 1.00 93.19 93 GLN A N 1
ATOM 757 C CA . GLN A 1 93 ? 26.163 -9.266 -21.652 1.00 93.19 93 GLN A CA 1
ATOM 758 C C . GLN A 1 93 ? 26.020 -10.333 -22.739 1.00 93.19 93 GLN A C 1
ATOM 760 O O . GLN A 1 93 ? 26.976 -10.600 -23.465 1.00 93.19 93 GLN A O 1
ATOM 765 N N . LYS A 1 94 ? 24.801 -10.837 -22.955 1.00 95.19 94 LYS A N 1
ATOM 766 C CA . LYS A 1 94 ? 24.526 -11.812 -24.017 1.00 9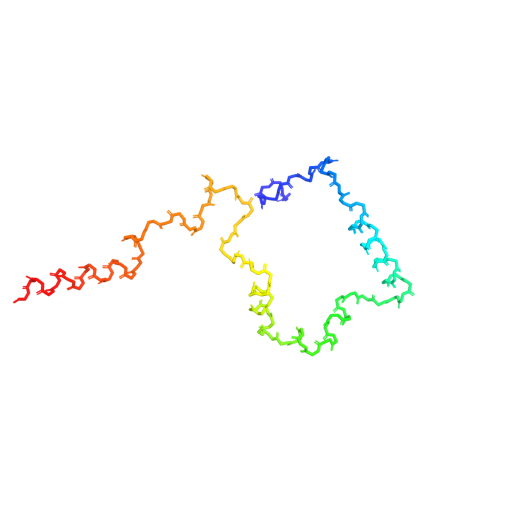5.19 94 LYS A CA 1
ATOM 767 C C . LYS A 1 94 ? 24.885 -11.284 -25.411 1.00 95.19 94 LYS A C 1
ATOM 769 O O . LYS A 1 94 ? 25.515 -11.976 -26.202 1.00 95.19 94 LYS A O 1
ATOM 774 N N . LYS A 1 95 ? 24.533 -10.030 -25.721 1.00 94.62 95 LYS A N 1
ATOM 775 C CA . LYS A 1 95 ? 24.875 -9.407 -27.016 1.00 94.62 95 LYS A CA 1
ATOM 776 C C . LYS A 1 95 ? 26.385 -9.282 -27.232 1.00 94.62 95 LYS A C 1
ATOM 778 O O . LYS A 1 95 ? 26.827 -9.275 -28.379 1.00 94.62 95 LYS A O 1
ATOM 783 N N . LEU A 1 96 ? 27.165 -9.094 -26.169 1.00 94.50 96 LEU A N 1
ATOM 784 C CA . LEU A 1 96 ? 28.626 -9.029 -26.243 1.00 94.50 96 LEU A CA 1
ATOM 785 C C . LEU A 1 96 ? 29.249 -10.411 -26.442 1.00 94.50 96 LEU A C 1
ATOM 787 O O . LEU A 1 96 ? 30.243 -10.514 -27.158 1.00 94.50 96 LEU A O 1
ATOM 791 N N . GLU A 1 97 ? 28.678 -11.449 -25.835 1.00 94.75 97 GLU A N 1
ATOM 792 C CA . GLU A 1 97 ? 29.085 -12.844 -26.038 1.00 94.75 97 GLU A CA 1
ATOM 793 C C . GLU A 1 97 ? 28.822 -13.287 -27.483 1.00 94.75 97 GLU A C 1
ATOM 795 O O . GLU A 1 97 ? 29.736 -13.772 -28.147 1.00 94.75 97 GLU A O 1
ATOM 800 N N . ASP A 1 98 ? 27.623 -13.011 -28.007 1.00 93.00 98 ASP A N 1
ATOM 801 C CA . ASP A 1 98 ? 27.232 -13.354 -29.383 1.00 93.00 98 ASP A CA 1
ATOM 802 C C . ASP A 1 98 ? 28.106 -12.652 -30.440 1.00 93.00 98 ASP A C 1
ATOM 804 O O . ASP A 1 98 ? 28.307 -13.175 -31.530 1.00 93.00 98 ASP A O 1
ATOM 808 N N . LYS A 1 99 ? 28.637 -11.457 -30.140 1.00 90.12 99 LYS A N 1
ATOM 809 C CA . LYS A 1 99 ? 29.547 -10.716 -31.037 1.00 90.12 99 LYS A CA 1
ATOM 810 C C . LYS A 1 99 ? 30.982 -11.244 -31.038 1.00 90.12 99 LYS A C 1
ATOM 812 O O . LYS A 1 99 ? 31.754 -10.857 -31.914 1.00 90.12 99 LYS A O 1
ATOM 817 N N . GLN A 1 100 ? 31.364 -12.012 -30.021 1.00 80.69 100 GLN A N 1
ATOM 818 C CA . GLN A 1 100 ? 32.708 -12.576 -29.877 1.00 80.69 100 GLN A CA 1
ATOM 819 C C . GLN A 1 100 ? 32.818 -14.001 -30.444 1.00 80.69 100 GLN A C 1
ATOM 821 O O . GLN A 1 100 ? 33.935 -14.514 -30.536 1.00 80.69 100 GLN A O 1
ATOM 826 N N . GLN A 1 101 ? 31.693 -14.620 -30.821 1.00 60.81 101 GLN A N 1
ATOM 827 C CA . GLN A 1 101 ? 31.623 -15.868 -31.594 1.00 60.81 101 GLN A CA 1
ATOM 828 C C . GLN A 1 101 ? 31.625 -15.601 -33.100 1.00 60.81 101 GLN A C 1
ATOM 830 O O . GLN A 1 101 ? 32.194 -16.452 -33.820 1.00 60.81 101 GLN A O 1
#

Secondary structure (DSSP, 8-state):
--TTSSPPP--TT----HHHHHHHHHHHHHHHHHT--HHHHHHHSTTTTSTTHHHHHHHHHT--TT--SS-TTT--TT-S-GGGSHHHHHHHHHHHHHTT-

Radius of gyration: 23.2 Å; chains: 1; bounding box: 53×38×56 Å

Organism: NCBI:txid1284355